Protein AF-V2JGS6-F1 (afdb_monomer)

Structure (mmCIF, N/CA/C/O backbone):
data_AF-V2JGS6-F1
#
_entry.id   AF-V2JGS6-F1
#
loop_
_atom_site.group_PDB
_atom_site.id
_atom_site.type_symbol
_atom_site.label_atom_id
_atom_site.label_alt_id
_atom_site.label_comp_id
_atom_site.label_asym_id
_atom_site.label_entity_id
_atom_site.label_seq_id
_atom_site.pdbx_PDB_ins_code
_atom_site.Cartn_x
_atom_site.Cartn_y
_atom_site.Cartn_z
_atom_site.occupancy
_atom_site.B_iso_or_equiv
_atom_site.auth_seq_id
_atom_site.auth_comp_id
_atom_site.auth_asym_id
_atom_site.auth_atom_id
_atom_site.pdbx_PDB_model_num
ATOM 1 N N . MET A 1 1 ? -2.360 -8.552 9.379 1.00 56.34 1 MET A N 1
ATOM 2 C CA . MET A 1 1 ? -2.038 -7.456 8.437 1.00 56.34 1 MET A CA 1
ATOM 3 C C . MET A 1 1 ? -0.807 -6.620 8.843 1.00 56.34 1 MET A C 1
ATOM 5 O O . MET A 1 1 ? -0.566 -5.603 8.218 1.00 56.34 1 MET A O 1
ATOM 9 N N . GLY A 1 2 ? 0.024 -7.028 9.818 1.00 61.41 2 GLY A N 1
ATOM 10 C CA . GLY A 1 2 ? 1.271 -6.297 10.131 1.00 61.41 2 GLY A CA 1
ATOM 11 C C . GLY A 1 2 ? 2.397 -6.539 9.117 1.00 61.41 2 GLY A C 1
ATOM 12 O O . GLY A 1 2 ? 3.120 -5.618 8.755 1.00 61.41 2 GLY A O 1
ATOM 13 N N . ALA A 1 3 ? 2.490 -7.762 8.581 1.00 68.44 3 ALA A N 1
ATOM 14 C CA . ALA A 1 3 ? 3.551 -8.133 7.646 1.00 68.44 3 ALA A CA 1
ATOM 15 C C . ALA A 1 3 ? 3.517 -7.308 6.349 1.00 68.44 3 ALA A C 1
ATOM 17 O O . ALA A 1 3 ? 4.553 -6.814 5.925 1.00 68.44 3 ALA A O 1
ATOM 18 N N . LEU A 1 4 ? 2.335 -7.099 5.753 1.00 69.56 4 LEU A N 1
ATOM 19 C CA . LEU A 1 4 ? 2.187 -6.316 4.520 1.00 69.56 4 LEU A CA 1
ATOM 20 C C . LEU A 1 4 ? 2.614 -4.852 4.723 1.00 69.56 4 LEU A C 1
ATOM 22 O O . LEU A 1 4 ? 3.395 -4.327 3.936 1.00 69.56 4 LEU A O 1
ATOM 26 N N . GLN A 1 5 ? 2.160 -4.221 5.811 1.00 74.12 5 GLN A N 1
ATOM 27 C CA . GLN A 1 5 ? 2.563 -2.859 6.160 1.00 74.12 5 GLN A CA 1
ATOM 28 C C . GLN A 1 5 ? 4.076 -2.764 6.372 1.00 74.12 5 GLN A C 1
ATOM 30 O O . GLN A 1 5 ? 4.697 -1.838 5.868 1.00 74.12 5 GLN A O 1
ATOM 35 N N . GLN A 1 6 ? 4.681 -3.719 7.083 1.00 74.50 6 GLN A N 1
ATOM 36 C CA . GLN A 1 6 ? 6.128 -3.732 7.305 1.00 74.50 6 GLN A CA 1
ATOM 37 C C . GLN A 1 6 ? 6.915 -3.932 6.009 1.00 74.50 6 GLN A C 1
ATOM 39 O O . GLN A 1 6 ? 7.926 -3.269 5.818 1.00 74.50 6 GLN A O 1
ATOM 44 N N . ILE A 1 7 ? 6.452 -4.810 5.119 1.00 73.50 7 ILE A N 1
ATOM 45 C CA . ILE A 1 7 ? 7.058 -5.049 3.803 1.00 73.50 7 ILE A CA 1
ATOM 46 C C . ILE A 1 7 ? 7.052 -3.763 2.975 1.00 73.50 7 ILE A C 1
ATOM 48 O O . ILE A 1 7 ? 8.092 -3.325 2.491 1.00 73.50 7 ILE A O 1
ATOM 52 N N . LEU A 1 8 ? 5.886 -3.129 2.857 1.00 78.94 8 LEU A N 1
ATOM 53 C CA . LEU A 1 8 ? 5.723 -1.903 2.082 1.00 78.94 8 LEU A CA 1
ATOM 54 C C . LEU A 1 8 ? 6.475 -0.730 2.732 1.00 78.94 8 LEU A C 1
ATOM 56 O O . LEU A 1 8 ? 7.115 0.049 2.035 1.00 78.94 8 LEU A O 1
ATOM 60 N N . ALA A 1 9 ? 6.482 -0.632 4.063 1.00 79.56 9 ALA A N 1
ATOM 61 C CA . ALA A 1 9 ? 7.264 0.370 4.784 1.00 79.56 9 ALA A CA 1
ATOM 62 C C . ALA A 1 9 ? 8.775 0.195 4.581 1.00 79.56 9 ALA A C 1
ATOM 64 O O . ALA A 1 9 ? 9.465 1.183 4.342 1.00 79.56 9 ALA A O 1
ATOM 65 N N . GLN A 1 10 ? 9.287 -1.039 4.613 1.00 75.94 10 GLN A N 1
ATOM 66 C CA . GLN A 1 10 ? 10.700 -1.318 4.327 1.00 75.94 10 GLN A CA 1
ATOM 67 C C . GLN A 1 10 ? 11.092 -1.009 2.883 1.00 75.94 10 GLN A C 1
ATOM 69 O O . GLN A 1 10 ? 12.253 -0.727 2.608 1.00 75.94 10 GLN A O 1
ATOM 74 N N . ALA A 1 11 ? 10.121 -1.002 1.980 1.00 73.12 11 ALA A N 1
ATOM 75 C CA . ALA A 1 11 ? 10.306 -0.600 0.600 1.00 73.12 11 ALA A CA 1
ATOM 76 C C . ALA A 1 11 ? 10.169 0.908 0.339 1.00 73.12 11 ALA A C 1
ATOM 78 O O . ALA A 1 11 ? 10.228 1.337 -0.809 1.00 73.12 11 ALA A O 1
ATOM 79 N N . GLY A 1 12 ? 9.926 1.715 1.376 1.00 77.81 12 GLY A N 1
ATOM 80 C CA . GLY A 1 12 ? 9.688 3.154 1.234 1.00 77.81 12 GLY A CA 1
ATOM 81 C C . GLY A 1 12 ? 8.246 3.540 0.886 1.00 77.81 12 GLY A C 1
ATOM 82 O O . GLY A 1 12 ? 7.951 4.724 0.783 1.00 77.81 12 GLY A O 1
ATOM 83 N N . LEU A 1 13 ? 7.323 2.578 0.784 1.00 82.12 13 LEU A N 1
ATOM 84 C CA . LEU A 1 13 ? 5.888 2.800 0.540 1.00 82.12 13 LEU A CA 1
ATOM 85 C C . LEU A 1 13 ? 5.056 2.935 1.825 1.00 82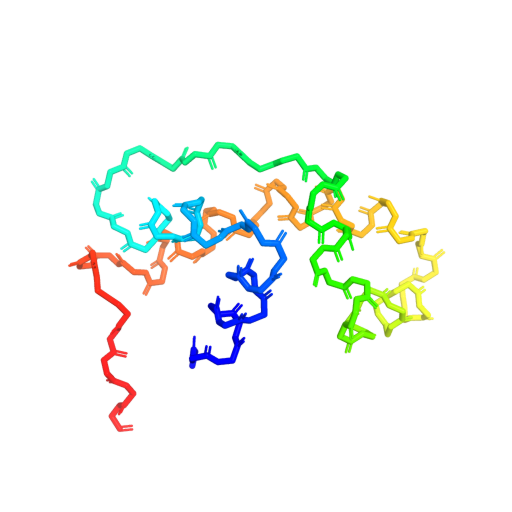.12 13 LEU A C 1
ATOM 87 O O . LEU A 1 13 ? 3.827 2.910 1.786 1.00 82.12 13 LEU A O 1
ATOM 91 N N . GLY A 1 14 ? 5.700 3.063 2.985 1.00 81.12 14 GLY A N 1
ATOM 92 C CA . GLY A 1 14 ? 5.006 3.134 4.276 1.00 81.12 14 GLY A CA 1
ATOM 93 C C . GLY A 1 14 ? 4.043 4.318 4.382 1.00 81.12 14 GLY A C 1
ATOM 94 O O . GLY A 1 14 ? 2.990 4.196 5.008 1.00 81.12 14 GLY A O 1
ATOM 95 N N . GLU A 1 15 ? 4.371 5.440 3.740 1.00 81.50 15 GLU A N 1
ATOM 96 C CA . GLU A 1 15 ? 3.53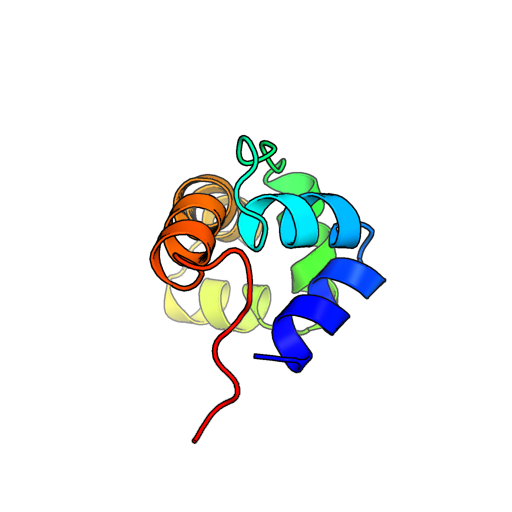6 6.642 3.739 1.00 81.50 15 GLU A CA 1
ATOM 97 C C . GLU A 1 15 ? 2.287 6.468 2.860 1.00 81.50 15 GLU A C 1
ATOM 99 O O . GLU A 1 15 ? 1.179 6.732 3.325 1.00 81.50 15 GLU A O 1
ATOM 104 N N . GLN A 1 16 ? 2.432 5.903 1.650 1.00 84.06 16 GLN A N 1
ATOM 105 C CA . GLN A 1 16 ? 1.287 5.529 0.808 1.00 84.06 16 GLN A CA 1
ATOM 106 C C . GLN A 1 16 ? 0.367 4.531 1.508 1.00 84.06 16 GLN A C 1
ATOM 108 O O . GLN A 1 16 ? -0.841 4.740 1.551 1.00 84.06 16 GLN A O 1
ATOM 113 N N . VAL A 1 17 ? 0.927 3.487 2.124 1.00 81.00 17 VAL A N 1
ATOM 114 C CA . VAL A 1 17 ? 0.130 2.499 2.864 1.00 81.00 17 VAL A CA 1
ATOM 115 C C . VAL A 1 17 ? -0.609 3.136 4.029 1.00 81.00 17 VAL A C 1
ATOM 117 O O . VAL A 1 17 ? -1.783 2.847 4.240 1.00 81.00 17 VAL A O 1
ATOM 120 N N . SER A 1 18 ? 0.043 4.035 4.7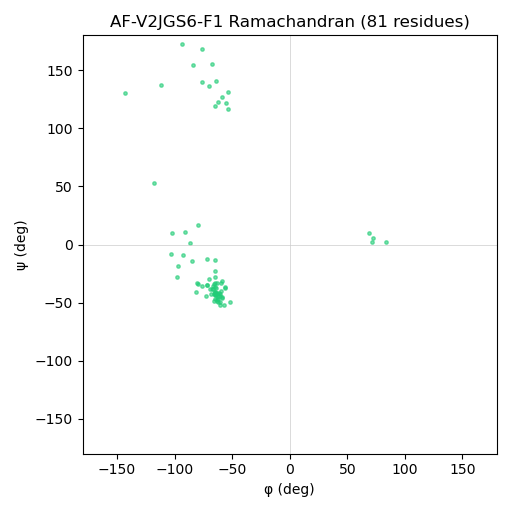62 1.00 81.50 18 SER A N 1
ATOM 121 C CA . SER A 1 18 ? -0.609 4.780 5.842 1.00 81.50 18 SER A CA 1
ATOM 122 C C . SER A 1 18 ? -1.741 5.668 5.315 1.00 81.50 18 SER A C 1
ATOM 124 O O . SER A 1 18 ? -2.758 5.823 5.986 1.00 81.50 18 SER A O 1
ATOM 126 N N . SER A 1 19 ? -1.598 6.201 4.099 1.00 84.69 19 SER A N 1
ATOM 127 C CA . SER A 1 19 ? -2.632 6.982 3.419 1.00 84.69 19 SER A CA 1
ATOM 128 C C . SER A 1 19 ? -3.830 6.146 2.966 1.00 84.69 19 SER A C 1
ATOM 130 O O . SER A 1 19 ? -4.922 6.697 2.891 1.00 84.69 19 SER A O 1
ATOM 132 N N . TRP A 1 20 ? -3.639 4.860 2.657 1.00 84.38 20 TRP A N 1
ATOM 133 C CA . TRP A 1 20 ? -4.732 3.931 2.335 1.00 84.38 20 TRP A CA 1
ATOM 134 C C . TRP A 1 20 ? -5.434 3.413 3.588 1.00 84.38 20 TRP A C 1
ATOM 136 O O . TRP A 1 20 ? -6.632 3.178 3.571 1.00 84.38 20 TRP A O 1
ATOM 146 N N . ILE A 1 21 ? -4.680 3.233 4.680 1.00 82.50 21 ILE A N 1
ATOM 147 C CA . ILE A 1 21 ? -5.225 2.803 5.973 1.00 82.50 21 ILE A CA 1
ATOM 148 C C . ILE A 1 21 ? -6.025 3.929 6.635 1.00 82.50 21 ILE A C 1
ATOM 150 O O . ILE A 1 21 ? -6.978 3.655 7.359 1.00 82.50 21 ILE A O 1
ATOM 154 N N . GLY A 1 22 ? -5.601 5.181 6.455 1.00 75.88 22 GLY A N 1
ATOM 155 C CA . GLY A 1 22 ? -6.253 6.353 7.029 1.00 75.88 22 GLY A CA 1
ATOM 156 C C . GLY A 1 22 ? -7.536 6.747 6.295 1.00 75.88 22 GLY A C 1
ATOM 157 O O . GLY A 1 22 ? -7.799 6.324 5.182 1.00 75.88 22 GLY A O 1
ATOM 158 N N . THR A 1 23 ? -8.319 7.648 6.888 1.00 69.62 23 THR A N 1
ATOM 159 C CA . THR A 1 23 ? -9.547 8.201 6.276 1.00 69.62 23 THR A CA 1
ATOM 160 C C . THR A 1 23 ? -9.272 9.315 5.250 1.00 69.62 23 THR A C 1
ATOM 162 O O . THR A 1 23 ? -10.139 10.149 4.987 1.00 69.62 23 THR A O 1
ATOM 165 N N . GLY A 1 24 ? -8.030 9.429 4.777 1.00 71.56 24 GLY A N 1
ATOM 166 C CA . GLY A 1 24 ? -7.579 10.483 3.869 1.00 71.56 24 GLY A CA 1
ATOM 167 C C . GLY A 1 24 ? -7.676 10.062 2.400 1.00 71.56 24 GLY A C 1
ATOM 168 O O . GLY A 1 24 ? -7.935 8.898 2.106 1.00 71.56 24 GLY A O 1
ATOM 169 N N . PRO A 1 25 ? -7.445 10.985 1.449 1.00 75.75 25 PRO A N 1
ATOM 170 C CA . PRO A 1 25 ? -7.373 10.622 0.038 1.00 75.75 25 PRO A CA 1
ATOM 171 C C . PRO A 1 25 ? -6.256 9.596 -0.171 1.00 75.75 25 PRO A C 1
ATOM 173 O O . PRO A 1 25 ? -5.121 9.824 0.244 1.00 75.75 25 PRO A O 1
ATOM 176 N N . ASN A 1 26 ? -6.572 8.469 -0.807 1.00 81.06 26 ASN A N 1
ATOM 177 C CA . ASN A 1 26 ? -5.585 7.437 -1.095 1.00 81.06 26 ASN A CA 1
ATOM 178 C C . ASN A 1 26 ? -4.497 8.003 -2.016 1.00 81.06 26 ASN A C 1
ATOM 180 O O . ASN A 1 26 ? -4.785 8.480 -3.117 1.00 81.06 26 ASN A O 1
ATOM 184 N N . GLN A 1 27 ? -3.237 7.940 -1.585 1.00 83.19 27 GLN A N 1
ATOM 185 C CA . GLN A 1 27 ? -2.143 8.329 -2.463 1.00 83.19 27 GLN A CA 1
ATOM 186 C C . GLN A 1 27 ? -1.958 7.305 -3.591 1.00 83.19 27 GLN A C 1
ATOM 188 O O . GLN A 1 27 ? -1.952 6.099 -3.327 1.00 83.19 27 GLN A O 1
ATOM 193 N N . PRO A 1 28 ? -1.750 7.756 -4.839 1.00 81.19 28 PRO A N 1
ATOM 194 C CA . PRO A 1 28 ? -1.382 6.854 -5.915 1.00 81.19 28 PRO A CA 1
ATOM 195 C C . PRO A 1 28 ? -0.011 6.232 -5.623 1.00 81.19 28 PRO A C 1
ATOM 197 O O . PRO A 1 28 ? 0.912 6.893 -5.138 1.00 81.19 28 PRO A O 1
ATOM 200 N N . VAL A 1 29 ? 0.129 4.950 -5.943 1.00 86.19 29 VAL A N 1
ATOM 201 C CA . VAL A 1 29 ? 1.411 4.245 -5.919 1.00 86.19 29 VAL A CA 1
ATOM 202 C C . VAL A 1 29 ? 1.820 3.899 -7.336 1.00 86.19 29 VAL A C 1
ATOM 204 O O . VAL A 1 29 ? 1.005 3.461 -8.145 1.00 86.19 29 VAL A O 1
ATOM 207 N N . SER A 1 30 ? 3.097 4.099 -7.639 1.00 86.88 30 SER A N 1
ATOM 208 C CA . SER A 1 30 ? 3.647 3.705 -8.928 1.00 86.88 30 SER A CA 1
ATOM 209 C C . SER A 1 30 ? 3.854 2.190 -8.978 1.00 86.88 30 SER A C 1
ATOM 211 O O . SER A 1 30 ? 4.354 1.613 -8.007 1.00 86.88 30 SER A O 1
ATOM 213 N N . PRO A 1 31 ? 3.559 1.538 -10.115 1.00 84.62 31 PRO A N 1
ATOM 214 C CA . PRO A 1 31 ? 3.821 0.113 -10.296 1.00 84.62 31 PRO A CA 1
ATOM 215 C C . PRO A 1 31 ? 5.285 -0.249 -10.067 1.00 84.62 31 PRO A C 1
ATOM 217 O O . PRO A 1 31 ? 5.559 -1.274 -9.463 1.00 84.62 31 PRO A O 1
ATOM 220 N N . SER A 1 32 ? 6.220 0.616 -10.463 1.00 84.94 32 SER A N 1
ATOM 221 C CA . SER A 1 32 ? 7.652 0.437 -10.205 1.00 84.94 32 SER A CA 1
ATOM 222 C C . SER A 1 32 ? 7.971 0.388 -8.711 1.00 84.94 32 SER A C 1
ATOM 224 O O . SER A 1 32 ? 8.596 -0.560 -8.255 1.00 84.94 32 SER A O 1
ATOM 226 N N . SER A 1 33 ? 7.472 1.343 -7.924 1.00 84.25 33 SER A N 1
ATOM 227 C CA . SER A 1 33 ? 7.702 1.376 -6.475 1.00 84.25 33 SER A CA 1
ATOM 228 C C . SER A 1 33 ? 7.082 0.166 -5.772 1.00 84.25 33 SER A C 1
ATOM 230 O O . SER A 1 33 ? 7.660 -0.391 -4.842 1.00 84.25 33 SER A O 1
ATOM 232 N N . LEU A 1 34 ? 5.912 -0.276 -6.238 1.00 84.12 34 LEU A N 1
ATOM 233 C CA . LEU A 1 34 ? 5.243 -1.466 -5.717 1.00 84.12 34 LEU A CA 1
ATOM 234 C C . LEU A 1 34 ? 5.964 -2.756 -6.137 1.00 84.12 34 LEU A C 1
ATOM 236 O O . LEU A 1 34 ? 6.059 -3.697 -5.346 1.00 84.12 34 LEU A O 1
ATOM 240 N N . ALA A 1 35 ? 6.531 -2.779 -7.345 1.00 85.00 35 ALA A N 1
ATOM 241 C CA . ALA A 1 35 ? 7.385 -3.856 -7.816 1.00 85.00 35 ALA A CA 1
ATOM 242 C C . ALA A 1 35 ? 8.655 -3.958 -6.961 1.00 85.00 35 ALA A C 1
ATOM 244 O O . ALA A 1 35 ? 8.988 -5.03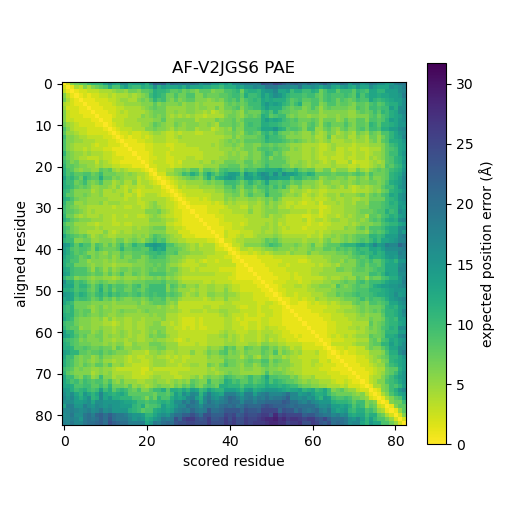1 -6.472 1.00 85.00 35 ALA A O 1
ATOM 245 N N . GLU A 1 36 ? 9.340 -2.845 -6.712 1.00 84.56 36 GLU A N 1
ATOM 246 C CA . GLU A 1 36 ? 10.525 -2.809 -5.851 1.00 84.56 36 GLU A CA 1
ATOM 247 C C . GLU A 1 36 ? 10.197 -3.291 -4.431 1.00 84.56 36 GLU A C 1
ATOM 249 O O . GLU A 1 36 ? 10.935 -4.094 -3.855 1.00 84.56 36 GLU A O 1
ATOM 254 N N . ALA A 1 37 ? 9.029 -2.908 -3.909 1.00 81.31 37 ALA A N 1
ATOM 255 C CA . ALA A 1 37 ? 8.583 -3.318 -2.586 1.00 81.31 37 ALA A CA 1
ATOM 256 C C . ALA A 1 37 ? 8.321 -4.810 -2.430 1.00 81.31 37 ALA A C 1
ATOM 258 O O . ALA A 1 37 ? 8.660 -5.419 -1.412 1.00 81.31 37 ALA A O 1
ATOM 259 N N . LEU A 1 38 ? 7.695 -5.407 -3.437 1.00 79.94 38 LEU A N 1
ATOM 260 C CA . LEU A 1 38 ? 7.310 -6.812 -3.416 1.00 79.94 38 LEU A CA 1
ATOM 261 C C . LEU A 1 38 ? 8.380 -7.726 -4.042 1.00 79.94 38 LEU A C 1
ATOM 263 O O . LEU A 1 38 ? 8.291 -8.949 -3.921 1.00 79.94 38 LEU A O 1
ATOM 267 N N . GLN A 1 39 ? 9.415 -7.164 -4.675 1.00 79.12 39 GLN A N 1
ATOM 268 C CA . GLN A 1 39 ? 10.545 -7.913 -5.227 1.00 79.12 39 GLN A CA 1
ATOM 269 C C . GLN A 1 39 ? 11.359 -8.594 -4.120 1.00 79.12 39 GLN A C 1
ATOM 271 O O . GLN A 1 39 ? 11.723 -9.759 -4.265 1.00 79.12 39 GLN A O 1
ATOM 276 N N . GLY A 1 40 ? 11.582 -7.911 -2.992 1.00 71.75 40 GLY A N 1
ATOM 277 C CA . GLY A 1 40 ? 12.335 -8.449 -1.851 1.00 71.75 40 GLY A CA 1
ATOM 278 C C . GLY A 1 40 ? 11.613 -9.544 -1.056 1.00 71.75 40 GLY A C 1
ATOM 279 O O . GLY A 1 40 ? 12.234 -10.219 -0.239 1.00 71.75 40 GLY A O 1
ATOM 280 N N . THR A 1 41 ? 10.313 -9.747 -1.285 1.00 76.25 41 THR A N 1
ATOM 281 C CA . THR A 1 41 ? 9.499 -10.724 -0.542 1.00 76.25 41 THR A CA 1
ATOM 282 C C . THR A 1 41 ? 9.211 -12.002 -1.316 1.00 76.25 41 THR A C 1
ATOM 284 O O . THR A 1 41 ? 8.639 -12.935 -0.757 1.00 76.25 41 THR A O 1
ATOM 287 N N . GLY A 1 42 ? 9.567 -12.054 -2.604 1.00 79.00 42 GLY A N 1
ATOM 288 C CA . GLY A 1 42 ? 9.227 -13.169 -3.491 1.00 79.00 42 GLY A CA 1
ATOM 289 C C . GLY A 1 42 ? 7.741 -13.239 -3.868 1.00 79.00 42 GLY A C 1
ATOM 290 O O . GLY A 1 42 ? 7.340 -14.135 -4.612 1.00 79.00 42 GLY A O 1
ATOM 291 N N . ALA A 1 43 ? 6.912 -12.291 -3.411 1.00 81.38 43 ALA A N 1
ATOM 292 C CA . ALA A 1 43 ? 5.486 -12.258 -3.731 1.00 81.38 43 ALA A CA 1
ATOM 293 C C . ALA A 1 43 ? 5.252 -12.055 -5.235 1.00 81.38 43 ALA A C 1
ATOM 295 O O . ALA A 1 43 ? 4.447 -12.767 -5.835 1.00 81.38 43 ALA A O 1
ATOM 296 N N . LEU A 1 44 ? 6.007 -11.145 -5.864 1.00 84.62 44 LEU A N 1
ATOM 297 C CA . LEU A 1 44 ? 5.932 -10.939 -7.316 1.00 84.62 44 LEU A CA 1
ATOM 298 C C . LEU A 1 44 ? 6.393 -12.155 -8.094 1.00 84.62 44 LEU A C 1
ATOM 300 O O . LEU A 1 44 ? 5.824 -12.433 -9.135 1.00 84.62 44 LEU A O 1
ATOM 304 N N . ASP A 1 45 ? 7.409 -12.860 -7.601 1.00 86.56 45 ASP A N 1
ATOM 305 C CA . ASP A 1 45 ? 7.963 -14.037 -8.269 1.00 86.56 45 ASP A CA 1
ATOM 306 C C . ASP A 1 45 ? 6.980 -15.218 -8.236 1.00 86.56 45 ASP A C 1
ATOM 308 O O . ASP A 1 45 ? 6.768 -15.922 -9.227 1.00 86.56 45 ASP A O 1
ATOM 312 N N . THR A 1 46 ? 6.287 -15.362 -7.105 1.00 85.56 46 THR A N 1
ATOM 313 C CA . THR A 1 46 ? 5.211 -16.341 -6.924 1.00 85.56 46 THR A CA 1
ATOM 314 C C . THR A 1 46 ? 4.033 -16.030 -7.847 1.00 85.56 46 THR A C 1
ATOM 316 O O . THR A 1 46 ? 3.531 -16.911 -8.546 1.00 85.56 46 THR A O 1
ATOM 319 N N . LEU A 1 47 ? 3.606 -14.764 -7.889 1.00 85.19 47 LEU A N 1
ATOM 320 C CA . LEU A 1 47 ? 2.505 -14.323 -8.742 1.00 85.19 47 LEU A CA 1
ATOM 321 C C . LEU A 1 47 ? 2.871 -14.387 -10.225 1.00 85.19 47 LEU A C 1
ATOM 323 O O . LEU A 1 47 ? 2.064 -14.881 -11.006 1.00 85.19 47 LEU A O 1
ATOM 327 N N . SER A 1 48 ? 4.075 -13.968 -10.622 1.00 88.25 48 SER A N 1
ATOM 328 C CA . SER A 1 48 ? 4.546 -14.071 -12.008 1.00 88.25 48 SER A CA 1
ATOM 329 C C . SER A 1 48 ? 4.595 -15.524 -12.460 1.00 88.25 48 SER A C 1
ATOM 331 O O . SER A 1 48 ? 4.122 -15.847 -13.543 1.00 88.25 48 SER A O 1
ATOM 333 N N . SER A 1 49 ? 5.079 -16.429 -11.604 1.00 89.44 49 SER A N 1
ATOM 334 C CA . SER A 1 49 ? 5.126 -17.862 -11.914 1.00 89.44 49 SER A CA 1
ATOM 335 C C . SER A 1 49 ? 3.733 -18.487 -12.020 1.00 89.44 49 SER A C 1
ATOM 337 O O . SER A 1 49 ? 3.513 -19.356 -12.859 1.00 89.44 49 SER A O 1
ATOM 339 N N . SER A 1 50 ? 2.775 -18.041 -11.201 1.00 87.75 50 SER A N 1
ATOM 340 C CA . SER A 1 50 ? 1.405 -18.568 -11.218 1.00 87.75 50 SER A CA 1
ATOM 341 C C . SER A 1 50 ? 0.538 -17.986 -12.336 1.00 87.75 50 SER A C 1
ATOM 343 O O . SER A 1 50 ? -0.366 -18.666 -12.814 1.00 87.75 50 SER A O 1
ATOM 345 N N . THR A 1 51 ? 0.756 -16.725 -12.709 1.00 87.00 51 THR A N 1
ATOM 346 C CA . THR A 1 51 ? -0.055 -16.012 -13.712 1.00 87.00 51 THR A CA 1
ATOM 347 C C . THR A 1 51 ? 0.579 -16.026 -15.101 1.00 87.00 51 THR A C 1
ATOM 349 O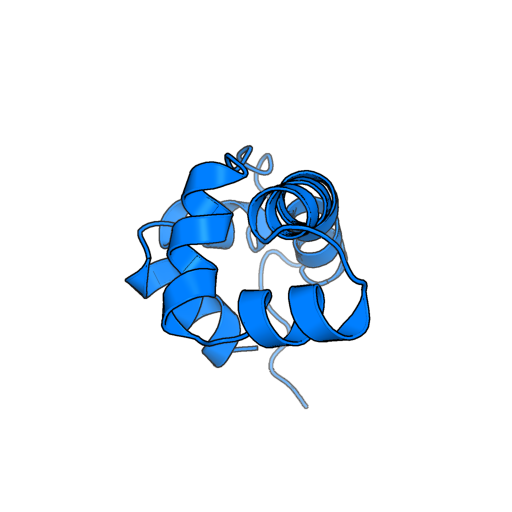 O . THR A 1 51 ? -0.112 -15.779 -16.084 1.00 87.00 51 THR A O 1
ATOM 352 N N . GLY A 1 52 ? 1.882 -16.304 -15.196 1.00 90.31 52 GLY A N 1
ATOM 353 C CA . GLY A 1 52 ? 2.671 -16.160 -16.420 1.00 90.31 52 GLY A CA 1
ATOM 354 C C . GLY A 1 52 ? 2.949 -14.704 -16.809 1.00 90.31 52 GLY A C 1
ATOM 355 O O . GLY A 1 52 ? 3.497 -14.462 -17.882 1.00 90.31 52 GLY A O 1
ATOM 356 N N . LEU A 1 53 ? 2.562 -13.737 -15.970 1.00 89.69 53 LEU A N 1
ATOM 357 C CA . LEU A 1 53 ? 2.772 -12.310 -16.202 1.00 89.69 53 LEU A CA 1
ATOM 358 C C . LEU A 1 53 ? 4.165 -11.870 -15.748 1.00 89.69 53 LEU A C 1
ATOM 360 O O . LEU A 1 53 ? 4.753 -12.456 -14.838 1.00 89.69 53 LEU A O 1
ATOM 364 N N . SER A 1 54 ? 4.677 -10.792 -16.342 1.00 89.00 54 SER A N 1
ATOM 365 C CA . SER A 1 54 ? 5.909 -10.160 -15.866 1.00 89.00 54 SER A CA 1
ATOM 366 C C . SER A 1 54 ? 5.688 -9.524 -14.492 1.00 89.00 54 SER A C 1
ATOM 368 O O . SER A 1 54 ? 4.574 -9.130 -14.144 1.00 89.00 54 SER A O 1
ATOM 370 N N . ARG A 1 55 ? 6.759 -9.371 -13.705 1.00 85.75 55 ARG A N 1
ATOM 371 C CA . ARG A 1 55 ? 6.678 -8.718 -12.385 1.00 85.75 55 ARG A CA 1
ATOM 372 C C . ARG A 1 55 ? 6.085 -7.307 -12.480 1.00 85.75 55 ARG A C 1
ATOM 374 O O . ARG A 1 55 ? 5.291 -6.943 -11.620 1.00 85.75 55 ARG A O 1
ATOM 381 N N . ASP A 1 56 ? 6.417 -6.563 -13.534 1.00 85.56 56 ASP A N 1
ATOM 382 C CA . ASP A 1 56 ? 5.858 -5.240 -13.829 1.00 85.56 56 ASP A CA 1
ATOM 383 C C . ASP A 1 56 ? 4.349 -5.266 -14.101 1.00 85.56 56 ASP A C 1
ATOM 385 O O . ASP A 1 56 ? 3.631 -4.421 -13.576 1.00 85.56 56 ASP A O 1
ATOM 389 N N . ASP A 1 57 ? 3.841 -6.249 -14.852 1.00 89.19 57 ASP A N 1
ATOM 390 C CA . ASP A 1 57 ? 2.401 -6.405 -15.112 1.00 89.19 57 ASP A CA 1
ATOM 391 C C . ASP A 1 57 ? 1.627 -6.728 -13.828 1.00 89.19 57 ASP A C 1
ATOM 393 O O . ASP A 1 57 ? 0.566 -6.157 -13.560 1.00 89.19 57 ASP A O 1
ATOM 397 N N . VAL A 1 58 ? 2.179 -7.621 -12.999 1.00 88.81 58 VAL A N 1
ATOM 398 C CA . VAL A 1 58 ? 1.613 -7.950 -11.684 1.00 88.81 58 VAL A CA 1
ATOM 399 C C . VAL A 1 58 ? 1.607 -6.711 -10.792 1.00 88.81 58 VAL A C 1
ATOM 401 O O . VAL A 1 58 ? 0.587 -6.388 -10.184 1.00 88.81 58 VAL A O 1
ATOM 404 N N . ALA A 1 59 ? 2.722 -5.984 -10.732 1.00 87.12 59 ALA A N 1
ATOM 405 C CA . ALA A 1 59 ? 2.821 -4.762 -9.949 1.00 87.12 59 ALA A CA 1
ATOM 406 C C . ALA A 1 59 ? 1.898 -3.653 -10.476 1.00 87.12 59 ALA A C 1
ATOM 408 O O . ALA A 1 59 ? 1.341 -2.916 -9.670 1.00 87.12 59 ALA A O 1
ATOM 409 N N . ALA A 1 60 ? 1.663 -3.570 -11.789 1.00 88.00 60 ALA A N 1
ATOM 410 C CA . ALA A 1 60 ? 0.685 -2.669 -12.395 1.00 88.00 60 ALA A CA 1
ATOM 411 C C . ALA A 1 60 ? -0.740 -2.974 -11.943 1.00 88.00 60 ALA A C 1
ATOM 413 O O . ALA A 1 60 ? -1.419 -2.075 -11.442 1.00 88.00 60 ALA A O 1
ATOM 414 N N . GLN A 1 61 ? -1.167 -4.235 -12.013 1.00 86.62 61 GLN A N 1
ATOM 415 C CA . GLN A 1 61 ? -2.475 -4.636 -11.491 1.00 86.62 61 GLN A CA 1
ATOM 416 C C . GLN A 1 61 ? -2.626 -4.337 -9.999 1.00 86.62 61 GLN A C 1
ATOM 418 O O . GLN A 1 61 ? -3.642 -3.789 -9.571 1.00 86.62 61 GLN A O 1
ATOM 423 N N . LEU A 1 62 ? -1.605 -4.668 -9.209 1.00 83.81 62 LEU A N 1
ATOM 424 C CA . LEU A 1 62 ? -1.615 -4.413 -7.776 1.00 83.81 62 LEU A CA 1
ATOM 425 C C . LEU A 1 62 ? -1.633 -2.906 -7.487 1.00 83.81 62 LEU A C 1
ATOM 427 O O . LEU A 1 62 ? -2.429 -2.458 -6.677 1.00 83.81 62 LEU A O 1
ATOM 431 N N . SER A 1 63 ? -0.839 -2.094 -8.182 1.00 85.81 63 SER A N 1
ATOM 432 C CA . SER A 1 63 ? -0.808 -0.639 -7.978 1.00 85.81 63 SER A CA 1
ATOM 433 C C . SER A 1 63 ? -2.158 0.041 -8.209 1.00 85.81 63 SER A C 1
ATOM 435 O O . SER A 1 63 ? -2.466 1.013 -7.526 1.00 85.81 63 SER A O 1
ATOM 437 N N . ALA A 1 64 ? -2.980 -0.502 -9.111 1.00 85.44 64 ALA A N 1
ATOM 438 C CA . ALA A 1 64 ? -4.318 0.004 -9.380 1.00 85.44 64 ALA A CA 1
ATOM 439 C C . ALA A 1 64 ? -5.366 -0.484 -8.362 1.00 85.44 64 ALA A C 1
ATOM 441 O O . ALA A 1 64 ? -6.222 0.297 -7.967 1.00 85.44 64 ALA A O 1
ATOM 442 N N . GLY A 1 65 ? -5.317 -1.754 -7.940 1.00 82.12 65 GLY A N 1
ATOM 443 C CA . GLY A 1 65 ? -6.376 -2.352 -7.108 1.00 82.12 65 GLY A CA 1
ATOM 444 C C . GLY A 1 65 ? -6.098 -2.398 -5.602 1.00 82.12 65 GLY A C 1
ATOM 445 O O . GLY A 1 65 ? -7.022 -2.387 -4.795 1.00 82.12 65 GLY A O 1
ATOM 446 N N . LEU A 1 66 ? -4.831 -2.464 -5.197 1.00 82.00 66 LEU A N 1
ATOM 447 C CA . LEU A 1 66 ? -4.417 -2.621 -3.798 1.00 82.00 66 LEU A CA 1
ATOM 448 C C . LEU A 1 66 ? -4.7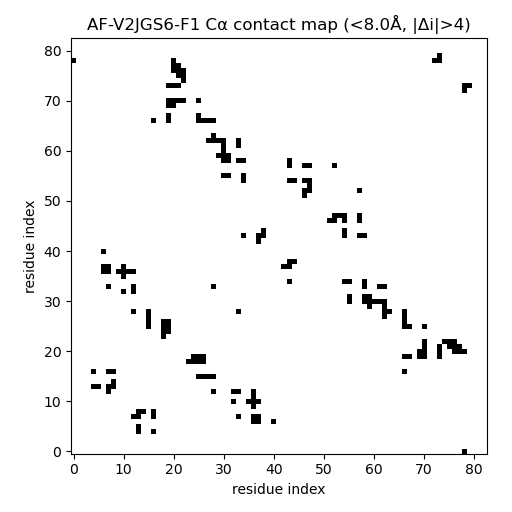67 -1.395 -2.920 1.00 82.00 66 LEU A C 1
ATOM 450 O O . LEU A 1 66 ? -5.222 -1.624 -1.798 1.00 82.00 66 LEU A O 1
ATOM 454 N N . PRO A 1 67 ? -4.653 -0.133 -3.396 1.00 81.50 67 PRO A N 1
ATOM 455 C CA . PRO A 1 67 ? -5.093 1.043 -2.639 1.00 81.50 67 PRO A CA 1
ATOM 456 C C . PRO A 1 67 ? -6.575 0.972 -2.252 1.00 81.50 67 PRO A C 1
ATOM 458 O O . PRO A 1 67 ? -6.898 1.042 -1.070 1.00 81.50 67 PRO A O 1
ATOM 461 N N . GLU A 1 68 ? -7.455 0.722 -3.230 1.00 80.31 68 GLU A N 1
ATOM 462 C CA . GLU A 1 68 ? -8.905 0.625 -3.005 1.00 80.31 68 GLU A CA 1
ATOM 463 C C . GLU A 1 68 ? -9.286 -0.582 -2.141 1.00 80.31 68 GLU A C 1
ATOM 465 O O . GLU A 1 68 ? -10.236 -0.524 -1.360 1.00 80.31 68 GLU A O 1
ATOM 470 N N . LEU A 1 69 ? -8.559 -1.697 -2.270 1.00 82.38 69 LEU A N 1
ATOM 471 C CA . LEU A 1 69 ? -8.765 -2.867 -1.418 1.00 82.38 69 LEU A CA 1
ATOM 472 C C . LEU A 1 69 ? -8.411 -2.573 0.040 1.00 82.38 69 LEU A C 1
ATOM 474 O O . LEU A 1 69 ? -9.141 -3.003 0.929 1.00 82.38 69 LEU A O 1
ATOM 478 N N . ILE A 1 70 ? -7.301 -1.875 0.298 1.00 80.38 70 ILE A N 1
ATOM 479 C CA . ILE A 1 70 ? -6.919 -1.505 1.665 1.00 80.38 70 ILE A CA 1
ATOM 480 C C . ILE A 1 70 ? -7.932 -0.522 2.236 1.00 80.38 70 ILE A C 1
ATOM 482 O O . ILE A 1 70 ? -8.446 -0.800 3.312 1.00 80.38 70 ILE A O 1
ATOM 486 N N . ASP A 1 71 ? -8.274 0.533 1.498 1.00 82.50 71 ASP A N 1
ATOM 487 C CA . ASP A 1 71 ? -9.259 1.544 1.898 1.00 82.50 71 ASP A CA 1
ATOM 488 C C . ASP A 1 71 ? -10.595 0.918 2.328 1.00 82.50 71 ASP A C 1
ATOM 490 O O . ASP A 1 71 ? -11.070 1.139 3.446 1.00 82.50 71 ASP A O 1
ATOM 494 N N . GLN A 1 72 ? -11.139 0.014 1.506 1.00 77.81 72 GLN A N 1
ATOM 495 C CA . GLN A 1 72 ? -12.376 -0.704 1.825 1.00 77.81 72 GLN A CA 1
ATOM 496 C C . GLN A 1 72 ? -12.254 -1.638 3.037 1.00 77.81 72 GLN A C 1
ATOM 498 O O . GLN A 1 72 ? -13.248 -1.901 3.719 1.00 77.81 72 GLN A O 1
ATOM 503 N N . LEU A 1 73 ? -11.056 -2.158 3.316 1.00 74.12 73 LEU A N 1
ATOM 504 C CA . LEU A 1 73 ? -10.774 -3.000 4.482 1.00 74.12 73 LEU A CA 1
ATOM 505 C C . LEU A 1 73 ? -10.447 -2.184 5.745 1.00 74.12 73 LEU A C 1
ATOM 507 O O . LEU A 1 73 ? -10.484 -2.741 6.847 1.00 74.12 73 LEU A O 1
ATOM 511 N N . THR A 1 74 ? -10.174 -0.883 5.616 1.00 71.75 74 THR A N 1
ATOM 512 C CA . THR A 1 74 ? -9.903 0.057 6.717 1.00 71.75 74 THR A CA 1
ATOM 513 C C . THR A 1 74 ? -10.937 1.189 6.808 1.00 71.75 74 THR A C 1
ATOM 515 O O . THR A 1 74 ? -10.564 2.357 6.939 1.00 71.75 74 THR A O 1
ATOM 518 N N . PRO A 1 75 ? -12.252 0.888 6.866 1.00 64.69 75 PRO A N 1
ATOM 519 C CA . PRO A 1 75 ? -13.305 1.909 6.861 1.00 64.69 75 PRO A CA 1
ATOM 520 C C . PRO A 1 75 ? -13.289 2.830 8.095 1.00 64.69 75 PRO A C 1
ATOM 522 O O . PRO A 1 75 ? -13.966 3.853 8.116 1.00 64.69 75 PRO A O 1
ATOM 525 N N . GLN A 1 76 ? -12.548 2.471 9.147 1.00 65.00 76 GLN A N 1
ATOM 526 C CA . GLN A 1 76 ? -12.407 3.260 10.377 1.00 65.00 76 GLN A CA 1
ATOM 527 C C . GLN A 1 76 ? -11.079 4.025 10.468 1.00 65.00 76 GLN A C 1
ATOM 529 O O . GLN A 1 76 ? -10.755 4.548 11.533 1.00 65.00 76 GLN A O 1
ATOM 534 N N . GLY A 1 77 ? -10.279 4.087 9.397 1.00 60.62 77 GLY A N 1
ATOM 535 C CA . GLY A 1 77 ? -8.948 4.70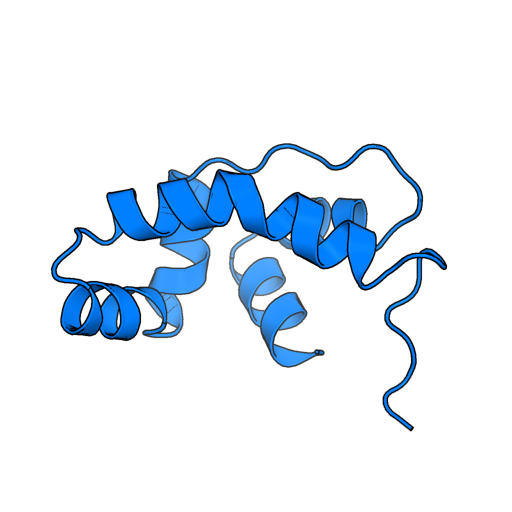4 9.477 1.00 60.62 77 GLY A CA 1
ATOM 536 C C . GLY A 1 77 ? -7.954 3.888 10.317 1.00 60.62 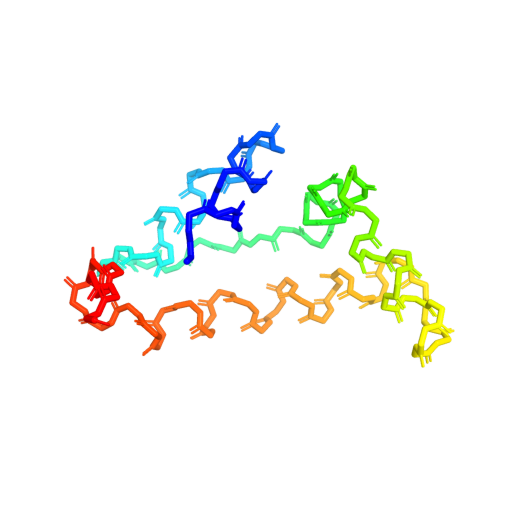77 GLY A C 1
ATOM 537 O O . GLY A 1 77 ? -6.905 4.381 10.731 1.00 60.62 77 GLY A O 1
ATOM 538 N N . GLN A 1 78 ? -8.349 2.665 10.668 1.00 59.03 78 GLN A N 1
ATOM 539 C CA . GLN A 1 78 ? -7.661 1.749 11.556 1.00 59.03 78 GLN A CA 1
ATOM 540 C C . GLN A 1 78 ? -7.878 0.354 10.991 1.00 59.03 78 GLN A C 1
ATOM 542 O O . GLN A 1 78 ? -9.008 -0.035 10.685 1.00 59.03 78 GLN A O 1
ATOM 547 N N . VAL A 1 79 ? -6.794 -0.404 10.852 1.00 55.38 79 VAL A N 1
ATOM 548 C CA . VAL A 1 79 ? -6.899 -1.833 10.565 1.00 55.38 79 VAL A CA 1
ATOM 549 C C . VAL A 1 79 ? -7.573 -2.460 11.784 1.00 55.38 79 VAL A C 1
ATOM 551 O O . VAL A 1 79 ? -7.018 -2.314 12.879 1.00 55.38 79 VAL A O 1
ATOM 554 N N . PRO A 1 80 ? -8.758 -3.091 11.653 1.00 45.62 80 PRO A N 1
ATOM 555 C CA . PRO A 1 80 ? -9.425 -3.675 12.804 1.00 45.62 80 PRO A CA 1
ATOM 556 C C . PRO A 1 80 ? -8.437 -4.623 13.492 1.00 45.62 80 PRO A C 1
ATOM 558 O O . PRO A 1 80 ? -7.782 -5.416 12.798 1.00 45.62 80 PRO A O 1
ATOM 561 N N . PRO A 1 81 ? -8.258 -4.528 14.824 1.00 42.38 81 PRO A N 1
ATOM 562 C CA . PRO A 1 81 ? -7.477 -5.521 15.536 1.00 42.38 81 PRO A CA 1
ATOM 563 C C . PRO A 1 81 ? -8.114 -6.868 15.206 1.00 42.38 81 PRO A C 1
ATOM 565 O O . PRO A 1 81 ? -9.321 -7.036 15.370 1.00 42.38 81 PRO A O 1
ATOM 568 N N . ALA A 1 82 ? -7.326 -7.780 14.634 1.00 46.38 82 ALA A N 1
ATOM 569 C CA . ALA A 1 82 ? -7.789 -9.134 14.386 1.00 46.38 82 ALA A CA 1
ATOM 570 C C . ALA A 1 82 ? -8.319 -9.678 15.720 1.00 46.38 82 ALA A C 1
ATOM 572 O O . ALA A 1 82 ? -7.566 -9.713 16.696 1.00 46.38 82 ALA A O 1
ATOM 573 N N . ALA A 1 83 ? -9.620 -9.971 15.761 1.00 40.44 83 ALA A N 1
ATOM 574 C CA . ALA A 1 83 ? -10.277 -10.579 16.910 1.00 40.44 83 ALA A CA 1
ATOM 575 C C . ALA A 1 83 ? -9.824 -12.033 17.081 1.00 40.44 83 ALA A C 1
ATOM 577 O O . ALA A 1 83 ? -9.566 -12.692 16.044 1.00 40.44 83 ALA A O 1
#

Radius o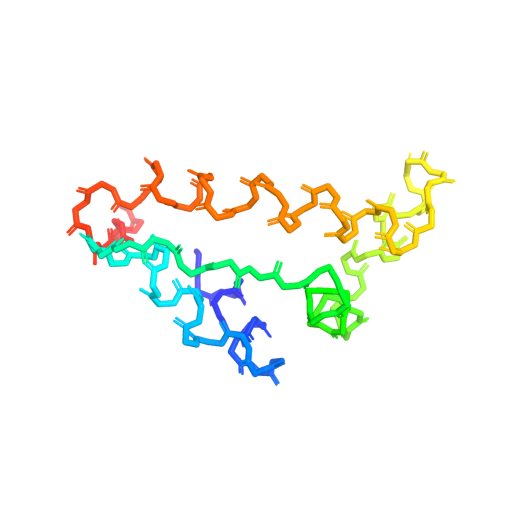f gyration: 12.67 Å; Cα contacts (8 Å, |Δi|>4): 106; chains: 1; bounding box: 26×29×33 Å

Sequence (83 aa):
MGALQQILAQAGLGEQVSSWIGTGPNQPVSPSSLAEALQGTGALDTLSSSTGLSRDDVAAQLSAGLPELIDQLTPQGQVPPAA

Secondary structure (DSSP, 8-state):
-HHHHHHHHHTT-HHHHHHHHSSSPPPP--HHHHHHHHHTTTHHHHHHHHH---HHHHHHHHHHHHHHHHHHH-TTSSPPPP-

Foldseek 3Di:
DVVVLVLLVVLVNNVLLLCLLAPHPRDQDDLVSQLSSCVVVCPLVVVCVVVVDHSSVVSVVCSVVVSVVSNVCNVPSHNPDDD

pLDDT: mean 78.04, std 11.0, range [40.44, 90.31]

Solvent-accessible surface area (backbone atoms only — not comparable to full-atom values): 4532 Å² total; per-residue (Å²): 122,65,66,61,54,52,44,32,35,76,47,70,40,39,64,45,52,50,25,18,30,30,86,53,79,64,53,90,56,53,29,66,58,48,30,61,25,32,56,82,68,46,56,38,59,53,48,20,69,74,69,72,43,52,50,63,58,53,18,40,55,43,37,69,48,48,50,60,52,40,30,70,65,10,82,76,41,43,71,71,77,84,127

Mean predicted aligned error: 7.09 Å